Protein AF-A0ABD0PWL0-F1 (afdb_monomer)

Radius of gyration: 17.08 Å; Cα contacts (8 Å, |Δi|>4): 130; chains: 1; bounding box: 31×64×38 Å

Sequence (162 aa):
MDVAIEVTAVLLSSISYDRDIISRTLSCTLCCAKDLSDSIISKIIVRIWFTILKSCDKGTESEVLHQIWDDLLSWHQRDQTESVSARVLLCLTALSDHLYSSETSQTRPDPRRSQRFFKAIQAGLTHKDSVTRKRALYLLTRCVALAEIKKEDVFTSEEPDT

InterPro domains:
  IPR016024 Armadillo-type fold [SSF48371] (20-144)

Solvent-accessible surface area (backbone atoms only — not comparable to full-atom values): 9002 Å² total; per-residue (Å²): 108,69,67,59,48,53,52,50,23,60,51,42,56,76,47,52,82,47,61,69,61,50,52,52,49,51,56,53,52,53,56,45,53,75,76,55,54,70,72,56,42,51,46,45,45,62,41,38,51,45,34,50,48,70,51,28,56,75,68,57,26,26,52,52,50,38,50,56,52,49,55,45,44,53,46,40,72,77,40,81,47,72,68,43,32,42,51,44,40,52,52,53,53,72,42,37,69,74,59,68,44,84,76,77,56,90,69,45,64,58,70,89,78,34,68,61,5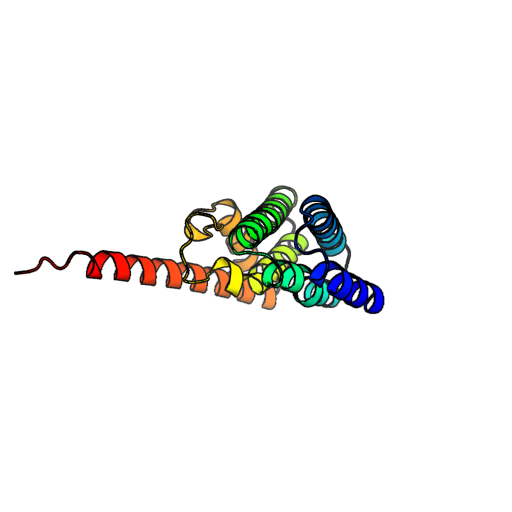2,51,53,46,34,52,54,15,60,72,40,90,53,66,67,39,22,49,39,22,49,51,54,50,54,54,48,50,52,54,53,52,56,56,49,51,56,55,59,70,70,66,70,71,94,124

Structure (mmCIF, N/CA/C/O backbone):
data_AF-A0ABD0PWL0-F1
#
_entry.id   AF-A0ABD0PWL0-F1
#
loop_
_atom_site.group_PDB
_atom_site.id
_atom_site.type_symbol
_atom_site.label_atom_id
_atom_site.label_alt_id
_atom_site.label_comp_id
_atom_site.label_asym_id
_atom_site.label_entity_id
_atom_site.label_seq_id
_atom_site.pdbx_PDB_ins_code
_atom_site.Cartn_x
_atom_site.Cartn_y
_atom_site.Cartn_z
_atom_site.occupancy
_atom_site.B_iso_or_equiv
_atom_site.auth_seq_id
_atom_site.auth_comp_id
_atom_site.auth_asym_id
_atom_site.auth_atom_id
_atom_site.pdbx_PDB_model_num
ATOM 1 N N . MET A 1 1 ? 6.593 -20.458 -5.787 1.00 83.44 1 MET A N 1
ATOM 2 C CA . MET A 1 1 ? 6.118 -19.057 -5.833 1.00 83.44 1 MET A CA 1
ATOM 3 C C . MET A 1 1 ? 7.280 -18.075 -5.759 1.00 83.44 1 MET A C 1
ATOM 5 O O . MET A 1 1 ? 7.361 -17.224 -6.627 1.00 83.44 1 MET A O 1
ATOM 9 N N . ASP A 1 2 ? 8.223 -18.251 -4.828 1.00 85.50 2 ASP A N 1
ATOM 10 C CA . ASP A 1 2 ? 9.410 -17.383 -4.709 1.00 85.50 2 ASP A CA 1
ATOM 11 C C . ASP A 1 2 ? 10.223 -17.244 -6.006 1.00 85.50 2 ASP A C 1
ATOM 13 O O . ASP A 1 2 ? 10.477 -16.130 -6.444 1.00 85.50 2 ASP A O 1
ATOM 17 N N . VAL A 1 3 ? 10.536 -18.354 -6.686 1.00 89.44 3 VAL A N 1
ATOM 18 C CA . VAL A 1 3 ? 11.252 -18.314 -7.978 1.00 89.44 3 VAL A CA 1
ATOM 19 C C . VAL A 1 3 ? 10.490 -17.495 -9.022 1.00 89.44 3 VAL A C 1
ATOM 21 O O . VAL A 1 3 ? 11.091 -16.702 -9.734 1.00 89.44 3 VAL A O 1
ATOM 24 N N . ALA A 1 4 ? 9.163 -17.636 -9.091 1.00 89.31 4 ALA A N 1
ATOM 25 C CA . ALA A 1 4 ? 8.350 -16.877 -10.038 1.00 89.31 4 ALA A CA 1
ATOM 26 C C . ALA A 1 4 ? 8.361 -15.374 -9.720 1.00 89.31 4 ALA A C 1
ATOM 28 O O . ALA A 1 4 ? 8.445 -14.568 -10.641 1.00 89.31 4 ALA A O 1
ATOM 29 N N . ILE A 1 5 ? 8.323 -14.999 -8.436 1.00 90.81 5 ILE A N 1
ATOM 30 C CA . ILE A 1 5 ? 8.414 -13.601 -7.991 1.00 90.81 5 ILE A CA 1
ATOM 31 C C . ILE A 1 5 ? 9.763 -12.998 -8.398 1.00 90.81 5 ILE A C 1
ATOM 33 O O . ILE A 1 5 ? 9.785 -11.924 -8.993 1.00 90.81 5 ILE A O 1
ATOM 37 N N . GLU A 1 6 ? 10.871 -13.695 -8.130 1.00 91.50 6 GLU A N 1
ATOM 38 C CA . GLU A 1 6 ? 12.214 -13.200 -8.462 1.00 91.50 6 GLU A CA 1
ATOM 39 C C . GLU A 1 6 ? 12.442 -13.129 -9.977 1.00 91.50 6 GLU A C 1
ATOM 41 O O . GLU A 1 6 ? 12.912 -12.111 -10.480 1.00 91.50 6 GLU A O 1
ATOM 46 N N . VAL A 1 7 ? 12.051 -14.162 -10.732 1.00 90.56 7 VAL A N 1
ATOM 47 C CA . VAL A 1 7 ? 12.159 -14.153 -12.201 1.00 90.56 7 VAL A CA 1
ATOM 48 C C . VAL A 1 7 ? 11.330 -13.013 -12.793 1.00 90.56 7 VAL A C 1
ATOM 50 O O . VAL A 1 7 ? 11.822 -12.281 -13.646 1.00 90.56 7 VAL A O 1
ATOM 53 N N . THR A 1 8 ? 10.102 -12.810 -12.309 1.00 90.62 8 THR A N 1
ATOM 54 C CA . THR A 1 8 ? 9.245 -11.707 -12.768 1.00 90.62 8 THR A CA 1
ATOM 55 C C . THR A 1 8 ? 9.877 -10.352 -12.456 1.00 90.62 8 THR A C 1
ATOM 57 O O . THR A 1 8 ? 9.902 -9.487 -13.324 1.00 90.62 8 THR A O 1
ATOM 60 N N . ALA A 1 9 ? 10.440 -10.170 -11.259 1.00 89.88 9 ALA A N 1
ATOM 61 C CA . ALA A 1 9 ? 11.128 -8.937 -10.887 1.00 89.88 9 ALA A CA 1
ATOM 62 C C . ALA A 1 9 ? 12.312 -8.623 -11.821 1.00 89.88 9 ALA A C 1
ATOM 64 O O . ALA A 1 9 ? 12.437 -7.495 -12.294 1.00 89.88 9 ALA A O 1
ATOM 65 N N . VAL A 1 10 ? 13.143 -9.623 -12.138 1.00 91.12 10 VAL A N 1
ATOM 66 C CA . VAL A 1 10 ? 14.289 -9.470 -13.056 1.00 91.12 10 VAL A CA 1
ATOM 67 C C . VAL A 1 10 ? 13.840 -9.141 -14.480 1.00 91.12 10 VAL A C 1
ATOM 69 O O . VAL A 1 10 ? 14.453 -8.314 -15.151 1.00 91.12 10 VAL A O 1
ATOM 72 N N . LEU A 1 11 ? 12.764 -9.767 -14.955 1.00 88.69 11 LEU A N 1
ATOM 73 C CA . LEU A 1 11 ? 12.225 -9.467 -16.280 1.00 88.69 11 LEU A CA 1
ATOM 74 C C . LEU A 1 11 ? 11.668 -8.040 -16.338 1.00 88.69 11 LEU A C 1
ATOM 76 O O . LEU A 1 11 ? 11.960 -7.305 -17.276 1.00 88.69 11 LEU A O 1
ATOM 80 N N . LEU A 1 12 ? 10.922 -7.615 -15.316 1.00 87.19 12 LEU A N 1
ATOM 81 C CA . LEU A 1 12 ? 10.313 -6.284 -15.271 1.00 87.19 12 LEU A CA 1
ATOM 82 C C . LEU A 1 12 ? 11.337 -5.153 -15.203 1.00 87.19 12 LEU A C 1
ATOM 84 O O . LEU A 1 12 ? 11.117 -4.117 -15.824 1.00 87.19 12 LEU A O 1
ATOM 88 N N . SER A 1 13 ? 12.467 -5.348 -14.516 1.00 86.44 13 SER A N 1
ATOM 89 C CA . SER A 1 13 ? 13.526 -4.330 -14.486 1.00 86.44 13 SER A CA 1
ATOM 90 C C . SER A 1 13 ? 14.121 -4.053 -15.872 1.00 86.44 13 SER A C 1
ATOM 92 O O . SER A 1 13 ? 14.656 -2.970 -16.102 1.00 86.44 13 SER A O 1
ATOM 94 N N . SER A 1 14 ? 13.985 -5.001 -16.806 1.00 83.69 14 SER A N 1
ATOM 95 C CA . SER A 1 14 ? 14.469 -4.889 -18.187 1.00 83.69 14 SER A CA 1
ATOM 96 C C . SER A 1 14 ? 13.412 -4.359 -19.170 1.00 83.69 14 SER A C 1
ATOM 98 O O . SER A 1 14 ? 13.767 -3.939 -20.267 1.00 83.69 14 SER A O 1
ATOM 100 N N . ILE A 1 15 ? 12.124 -4.368 -18.799 1.00 74.94 15 ILE A N 1
ATOM 101 C CA . ILE A 1 15 ? 10.979 -4.041 -19.680 1.00 74.94 15 ILE A CA 1
ATOM 102 C C . ILE A 1 15 ? 10.211 -2.813 -19.140 1.00 74.94 15 ILE A C 1
ATOM 104 O O . ILE A 1 15 ? 9.023 -2.630 -19.378 1.00 74.94 15 ILE A O 1
ATOM 108 N N . SER 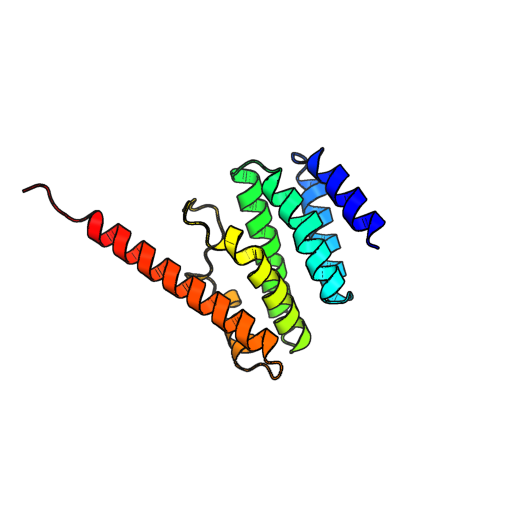A 1 16 ? 10.904 -1.937 -18.409 1.00 69.31 16 SER A N 1
ATOM 109 C CA . SER A 1 16 ? 10.325 -0.807 -17.659 1.00 69.31 16 SER A CA 1
ATOM 110 C C . SER A 1 16 ? 9.470 0.182 -18.478 1.00 69.31 16 SER A C 1
ATOM 112 O O . SER A 1 16 ? 8.701 0.963 -17.925 1.00 69.31 16 SER A O 1
ATOM 114 N N . TYR A 1 17 ? 9.572 0.151 -19.807 1.00 76.81 17 TYR A N 1
ATOM 115 C CA . TYR A 1 17 ? 8.869 1.071 -20.702 1.00 76.81 17 TYR A CA 1
ATOM 116 C C . TYR A 1 17 ? 7.523 0.535 -21.219 1.00 76.81 17 TYR A C 1
ATOM 118 O O . TYR A 1 17 ? 6.728 1.310 -21.749 1.00 76.81 17 TYR A O 1
ATOM 126 N N . ASP A 1 18 ? 7.241 -0.768 -21.084 1.00 87.19 18 ASP A N 1
ATOM 127 C CA . ASP A 1 18 ? 5.990 -1.356 -21.579 1.00 87.19 18 ASP A CA 1
ATOM 128 C C . ASP A 1 18 ? 4.872 -1.232 -20.535 1.00 87.19 18 ASP A C 1
ATOM 130 O O . ASP A 1 18 ? 4.777 -1.985 -19.558 1.00 87.19 18 ASP A O 1
ATOM 134 N N . ARG A 1 19 ? 3.994 -0.255 -20.764 1.00 86.31 19 ARG A N 1
ATOM 135 C CA . ARG A 1 19 ? 2.888 0.070 -19.860 1.00 86.31 19 ARG A CA 1
ATOM 136 C C . ARG A 1 19 ? 1.810 -1.000 -19.802 1.00 86.31 19 ARG A C 1
ATOM 138 O O . ARG A 1 19 ? 1.225 -1.185 -18.733 1.00 86.31 19 ARG A O 1
ATOM 145 N N . ASP A 1 20 ? 1.579 -1.728 -20.887 1.00 90.12 20 ASP A N 1
ATOM 146 C CA . ASP A 1 20 ? 0.575 -2.789 -20.914 1.00 90.12 20 ASP A CA 1
ATOM 147 C C . ASP A 1 20 ? 1.043 -3.982 -20.079 1.00 90.12 20 ASP A C 1
ATOM 149 O O . ASP A 1 20 ? 0.267 -4.546 -19.299 1.00 90.12 20 ASP A O 1
ATOM 153 N N . ILE A 1 21 ? 2.329 -4.334 -20.174 1.00 91.00 21 ILE A N 1
ATOM 154 C CA . ILE A 1 21 ? 2.934 -5.381 -19.342 1.00 91.00 21 ILE A CA 1
ATOM 155 C C . ILE A 1 21 ? 2.910 -4.979 -17.867 1.00 91.00 21 ILE A C 1
ATOM 157 O O . ILE A 1 21 ? 2.510 -5.791 -17.024 1.00 91.00 21 ILE A O 1
ATOM 161 N N . ILE A 1 22 ? 3.294 -3.740 -17.543 1.00 92.00 22 ILE A N 1
ATOM 162 C CA . ILE A 1 22 ? 3.268 -3.235 -16.165 1.00 92.00 22 ILE A CA 1
ATOM 163 C C . ILE A 1 22 ? 1.848 -3.297 -15.600 1.00 92.00 22 ILE A C 1
ATOM 165 O O . ILE A 1 22 ? 1.632 -3.928 -14.564 1.00 92.00 22 ILE A O 1
ATOM 169 N N . SER A 1 23 ? 0.873 -2.720 -16.304 1.00 92.12 23 SER A N 1
ATOM 170 C CA . SER A 1 23 ? -0.526 -2.675 -15.870 1.00 92.12 23 SER A CA 1
ATOM 171 C C . SER A 1 23 ? -1.089 -4.078 -15.622 1.00 92.12 23 SER A C 1
ATOM 173 O O . SER A 1 23 ? -1.606 -4.367 -14.540 1.00 92.12 23 SER A O 1
ATOM 175 N N . ARG A 1 24 ? -0.893 -5.009 -16.567 1.00 93.25 24 ARG A N 1
ATOM 176 C CA . ARG A 1 24 ? -1.332 -6.406 -16.416 1.00 93.25 24 ARG A CA 1
ATOM 177 C C . ARG A 1 24 ? -0.646 -7.097 -15.245 1.00 93.25 24 ARG A C 1
ATOM 179 O O . ARG A 1 24 ? -1.290 -7.853 -14.520 1.00 93.25 24 ARG A O 1
ATOM 186 N N . THR A 1 25 ? 0.641 -6.833 -15.032 1.00 93.38 25 THR A N 1
ATOM 187 C CA . THR A 1 25 ? 1.386 -7.416 -13.913 1.00 93.38 25 THR A CA 1
ATOM 188 C C . THR A 1 25 ? 0.869 -6.906 -12.569 1.00 93.38 25 THR A C 1
ATOM 190 O O . THR A 1 25 ? 0.695 -7.697 -11.639 1.00 93.38 25 THR A O 1
ATOM 193 N N . LEU A 1 26 ? 0.550 -5.615 -12.461 1.00 93.00 26 LEU A N 1
ATOM 194 C CA . LEU A 1 26 ? -0.053 -5.028 -11.262 1.00 93.00 26 LEU A CA 1
ATOM 195 C C . LEU A 1 26 ? -1.438 -5.616 -10.987 1.00 93.00 26 LEU A C 1
ATOM 197 O O . LEU A 1 26 ? -1.684 -6.087 -9.878 1.00 93.00 26 LEU A O 1
ATOM 201 N N . SER A 1 27 ? -2.304 -5.706 -11.999 1.00 92.50 27 SER A N 1
ATOM 202 C CA . SER A 1 27 ? -3.620 -6.336 -11.842 1.00 92.50 27 SER A CA 1
ATOM 203 C C . SER A 1 27 ? -3.508 -7.800 -11.404 1.00 92.50 27 SER A C 1
ATOM 205 O O . SER A 1 27 ? -4.199 -8.222 -10.477 1.00 92.50 27 SER A O 1
ATOM 207 N N . CYS A 1 28 ? -2.602 -8.573 -12.010 1.00 92.88 28 CYS A N 1
ATOM 208 C CA . CYS A 1 28 ? -2.362 -9.966 -11.630 1.00 92.88 28 CYS A CA 1
ATOM 209 C C . CYS A 1 28 ? -1.847 -10.088 -10.191 1.00 92.88 28 CYS A C 1
ATOM 211 O O . CYS A 1 28 ? -2.358 -10.891 -9.413 1.00 92.88 28 CYS A O 1
ATOM 213 N N . THR A 1 29 ? -0.853 -9.284 -9.813 1.00 93.25 29 THR A N 1
ATOM 214 C CA . THR A 1 29 ? -0.273 -9.326 -8.463 1.00 93.25 29 THR A CA 1
ATOM 215 C C . THR A 1 29 ? -1.242 -8.843 -7.388 1.00 93.25 29 THR A C 1
ATOM 217 O O . THR A 1 29 ? -1.245 -9.394 -6.287 1.00 93.25 29 THR A O 1
ATOM 220 N N . LEU A 1 30 ? -2.122 -7.893 -7.702 1.00 90.38 30 LEU A N 1
ATOM 221 C CA . LEU A 1 30 ? -3.194 -7.485 -6.803 1.00 90.38 30 LEU A CA 1
ATOM 222 C C . LEU A 1 30 ? -4.276 -8.562 -6.664 1.00 90.38 30 LEU A C 1
ATOM 224 O O . LEU A 1 30 ? -4.759 -8.792 -5.559 1.00 90.38 30 LEU A O 1
ATOM 228 N N . CYS A 1 31 ? -4.641 -9.254 -7.747 1.00 89.75 31 CYS A N 1
ATOM 229 C CA . CYS A 1 31 ? -5.514 -10.425 -7.658 1.00 89.75 31 CYS A CA 1
ATOM 230 C C . CYS A 1 31 ? -4.900 -11.493 -6.745 1.00 89.75 31 CYS A C 1
ATOM 232 O O . CYS A 1 31 ? -5.568 -11.959 -5.829 1.00 89.75 31 CYS A O 1
ATOM 234 N N . CYS A 1 32 ? -3.608 -11.787 -6.900 1.00 88.56 32 CYS A N 1
ATOM 235 C CA . CYS A 1 32 ? -2.878 -12.675 -5.996 1.00 88.56 32 CYS A CA 1
ATOM 236 C C . CYS A 1 32 ? -2.927 -12.202 -4.531 1.00 88.56 32 CYS A C 1
ATOM 238 O O . CYS A 1 32 ? -3.043 -13.021 -3.619 1.00 88.56 32 CYS A O 1
ATOM 240 N N . ALA A 1 33 ? -2.898 -10.890 -4.274 1.00 83.62 33 ALA A N 1
ATOM 241 C CA . ALA A 1 33 ? -2.996 -10.353 -2.917 1.00 83.62 33 ALA A CA 1
ATOM 242 C C . ALA A 1 33 ? -4.340 -10.647 -2.221 1.00 83.62 33 ALA A C 1
ATOM 244 O O . ALA A 1 33 ? -4.436 -10.523 -0.999 1.00 83.62 33 ALA A O 1
ATOM 245 N N . LYS A 1 34 ? -5.369 -11.082 -2.958 1.00 86.81 34 LYS A N 1
ATOM 246 C CA . LYS A 1 34 ? -6.673 -11.483 -2.404 1.00 86.81 34 LYS A CA 1
ATOM 247 C C . LYS A 1 34 ? -6.695 -12.901 -1.848 1.00 86.81 34 LYS A C 1
ATOM 249 O O . LYS A 1 34 ? -7.459 -13.159 -0.922 1.00 86.81 34 LYS A O 1
ATOM 254 N N . ASP A 1 35 ? -5.782 -13.765 -2.279 1.00 88.62 35 ASP A N 1
ATOM 255 C CA . ASP A 1 35 ? -5.827 -15.191 -1.925 1.00 88.62 35 ASP A CA 1
ATOM 256 C C . ASP A 1 35 ? -4.570 -15.679 -1.190 1.00 88.62 35 ASP A C 1
ATOM 258 O O . ASP A 1 35 ? -4.612 -16.671 -0.464 1.00 88.62 35 ASP A O 1
ATOM 262 N N . LEU A 1 36 ? -3.445 -14.976 -1.335 1.00 91.44 36 LEU A N 1
ATOM 263 C CA . LEU A 1 36 ? -2.161 -15.395 -0.770 1.00 91.44 36 LEU A CA 1
ATOM 264 C C . LEU A 1 36 ? -1.947 -14.917 0.673 1.00 91.44 36 LEU A C 1
ATOM 266 O O . LEU A 1 36 ? -2.632 -14.029 1.179 1.00 91.44 36 LEU A O 1
ATOM 270 N N . SER A 1 37 ? -0.958 -15.513 1.345 1.00 92.69 37 SER A N 1
ATOM 271 C CA . SER A 1 37 ? -0.553 -15.117 2.695 1.00 92.69 37 SER A CA 1
ATOM 272 C C . SER A 1 37 ? 0.167 -13.767 2.711 1.00 92.69 37 SER A C 1
ATOM 274 O O . SER A 1 37 ? 0.899 -13.424 1.781 1.00 92.69 37 SER A O 1
ATOM 276 N N . ASP A 1 38 ? 0.068 -13.049 3.830 1.00 92.69 38 ASP A N 1
ATOM 277 C CA . ASP A 1 38 ? 0.719 -11.747 4.039 1.00 92.69 38 ASP A CA 1
ATOM 278 C C . ASP A 1 38 ? 2.235 -11.771 3.772 1.00 92.69 38 ASP A C 1
ATOM 280 O O . ASP A 1 38 ? 2.801 -10.797 3.270 1.00 92.69 38 ASP A O 1
ATOM 284 N N . SER A 1 39 ? 2.904 -12.893 4.059 1.00 92.38 39 SER A N 1
ATOM 285 C CA . SER A 1 39 ? 4.334 -13.086 3.780 1.00 92.38 39 SER A CA 1
ATOM 286 C C . SER A 1 39 ? 4.651 -13.048 2.284 1.00 92.38 39 SER A C 1
ATOM 288 O O . SER A 1 39 ? 5.653 -12.462 1.873 1.00 92.38 39 SER A O 1
ATOM 290 N N . ILE A 1 40 ? 3.787 -13.642 1.462 1.00 93.38 40 ILE A N 1
ATOM 291 C CA . ILE A 1 40 ? 3.938 -13.664 0.011 1.00 93.38 40 ILE A CA 1
ATOM 292 C C . ILE A 1 40 ? 3.544 -12.309 -0.573 1.00 93.38 40 ILE A C 1
ATOM 294 O O . ILE A 1 40 ? 4.258 -11.793 -1.427 1.00 93.38 40 ILE A O 1
ATOM 298 N N . ILE A 1 41 ? 2.473 -11.691 -0.068 1.00 93.31 41 ILE A N 1
ATOM 299 C CA . ILE A 1 41 ? 2.064 -10.335 -0.462 1.00 93.31 41 ILE A CA 1
ATOM 300 C C . ILE A 1 41 ? 3.202 -9.341 -0.214 1.00 93.31 41 ILE A C 1
ATOM 302 O O . ILE A 1 41 ? 3.565 -8.580 -1.105 1.00 93.31 41 ILE A O 1
ATOM 306 N N . SER A 1 42 ? 3.836 -9.401 0.958 1.00 93.50 42 SER A N 1
ATOM 307 C CA . SER A 1 42 ? 4.981 -8.544 1.288 1.00 93.50 42 SER A CA 1
ATOM 308 C C . SER A 1 42 ? 6.141 -8.742 0.306 1.00 93.50 42 SER A C 1
ATOM 310 O O . SER A 1 42 ? 6.738 -7.766 -0.145 1.00 93.50 42 SER A O 1
ATOM 312 N N . LYS A 1 43 ? 6.431 -9.991 -0.090 1.00 94.00 43 LYS A N 1
ATOM 313 C CA . LYS A 1 43 ? 7.436 -10.279 -1.126 1.00 94.00 43 LYS A CA 1
ATOM 314 C C . LYS A 1 43 ? 7.036 -9.711 -2.486 1.00 94.00 43 LYS A C 1
ATOM 316 O O . LYS A 1 43 ? 7.884 -9.122 -3.14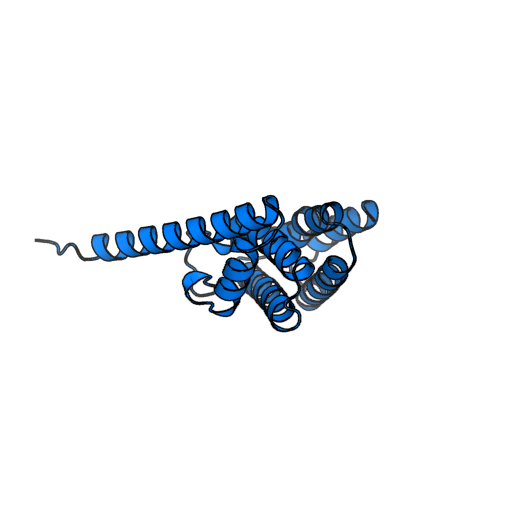4 1.00 94.00 43 LYS A O 1
ATOM 321 N N . ILE A 1 44 ? 5.775 -9.850 -2.896 1.00 94.81 44 ILE A N 1
ATOM 322 C CA . ILE A 1 44 ? 5.255 -9.277 -4.147 1.00 94.81 44 ILE A CA 1
ATOM 323 C C . ILE A 1 44 ? 5.442 -7.756 -4.156 1.00 94.81 44 ILE A C 1
ATOM 325 O O . ILE A 1 44 ? 5.978 -7.223 -5.124 1.00 94.81 44 ILE A O 1
ATOM 329 N N . ILE A 1 45 ? 5.076 -7.062 -3.076 1.00 94.38 45 ILE A N 1
ATOM 330 C CA . ILE A 1 45 ? 5.237 -5.606 -2.984 1.00 94.38 45 ILE A CA 1
ATOM 331 C C . ILE A 1 45 ? 6.717 -5.222 -3.123 1.00 94.38 45 ILE A C 1
ATOM 333 O O . ILE A 1 45 ? 7.079 -4.407 -3.968 1.00 94.38 45 ILE A O 1
ATOM 337 N N . VAL A 1 46 ? 7.592 -5.852 -2.335 1.00 92.69 46 VAL A N 1
ATOM 338 C CA . VAL A 1 46 ? 9.019 -5.498 -2.293 1.00 92.69 46 VAL A CA 1
ATOM 339 C C . VAL A 1 46 ? 9.755 -5.874 -3.577 1.00 92.69 46 VAL A C 1
ATOM 341 O O . VAL A 1 46 ? 10.637 -5.143 -4.014 1.00 92.69 46 VAL A O 1
ATOM 344 N N . ARG A 1 47 ? 9.447 -7.028 -4.171 1.00 94.38 47 ARG A N 1
ATOM 345 C CA . ARG A 1 47 ? 10.193 -7.548 -5.324 1.00 94.38 47 ARG A CA 1
ATOM 346 C C . ARG A 1 47 ? 9.604 -7.115 -6.647 1.00 94.38 47 ARG A C 1
ATOM 348 O O . ARG A 1 47 ? 10.363 -6.861 -7.569 1.00 94.38 47 ARG A O 1
ATOM 355 N N . ILE A 1 48 ? 8.286 -7.027 -6.759 1.00 94.00 48 ILE A N 1
ATOM 356 C CA . ILE A 1 48 ? 7.629 -6.704 -8.024 1.00 94.00 48 ILE A CA 1
ATOM 357 C C . ILE A 1 48 ? 7.270 -5.226 -8.047 1.00 94.00 48 ILE A C 1
ATOM 359 O O . ILE A 1 48 ? 7.789 -4.497 -8.887 1.00 94.00 48 ILE A O 1
ATOM 363 N N . TRP A 1 49 ? 6.438 -4.759 -7.112 1.00 94.69 49 TRP A N 1
ATOM 364 C CA . TRP A 1 49 ? 5.930 -3.384 -7.174 1.00 94.69 49 TRP A CA 1
ATOM 365 C C . TRP A 1 49 ? 7.052 -2.361 -7.024 1.00 94.69 49 TRP A C 1
ATOM 367 O O . TRP A 1 49 ? 7.144 -1.444 -7.833 1.00 94.69 49 TRP A O 1
ATOM 377 N N . PHE A 1 50 ? 7.957 -2.538 -6.059 1.00 93.81 50 PHE A N 1
ATOM 378 C CA . PHE A 1 50 ? 9.083 -1.612 -5.906 1.00 93.81 50 PHE A CA 1
ATOM 379 C C . PHE A 1 50 ? 10.070 -1.686 -7.067 1.00 93.81 50 PHE A C 1
ATOM 381 O O . PHE A 1 50 ? 10.670 -0.668 -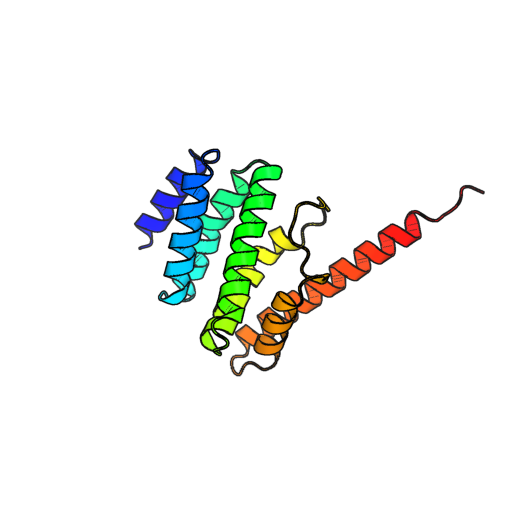7.392 1.00 93.81 50 PHE A O 1
ATOM 388 N N . THR A 1 51 ? 10.252 -2.850 -7.696 1.00 93.44 51 THR A N 1
ATOM 389 C CA . THR A 1 51 ? 11.114 -2.949 -8.882 1.00 93.44 51 THR A CA 1
ATOM 390 C C . THR A 1 51 ? 10.513 -2.167 -10.039 1.00 93.44 51 THR A C 1
ATOM 392 O O . THR A 1 51 ? 11.214 -1.349 -10.619 1.00 93.44 51 THR A O 1
ATOM 395 N N . ILE A 1 52 ? 9.209 -2.319 -10.302 1.00 92.19 52 ILE A N 1
ATOM 396 C CA . ILE A 1 52 ? 8.503 -1.504 -11.300 1.00 92.19 52 ILE A CA 1
ATOM 397 C C . ILE A 1 52 ? 8.685 -0.017 -10.972 1.00 92.19 52 ILE A C 1
ATOM 399 O O . ILE A 1 52 ? 9.206 0.726 -11.795 1.00 92.19 52 ILE A O 1
ATOM 403 N N . LEU A 1 53 ? 8.336 0.406 -9.753 1.00 90.94 53 LEU A N 1
ATOM 404 C CA . LEU A 1 53 ? 8.406 1.813 -9.342 1.00 90.94 53 LEU A CA 1
ATOM 405 C C . LEU A 1 53 ? 9.813 2.411 -9.475 1.00 90.94 53 LEU A C 1
ATOM 407 O O . LEU A 1 53 ? 9.947 3.556 -9.889 1.00 90.94 53 LEU A O 1
ATOM 411 N N . LYS A 1 54 ? 10.860 1.648 -9.143 1.00 90.25 54 LYS A N 1
ATOM 412 C CA . LYS A 1 54 ? 12.256 2.112 -9.204 1.00 90.25 54 LYS A CA 1
ATOM 413 C C . LYS A 1 54 ? 12.845 2.099 -10.609 1.00 90.25 54 LYS A C 1
ATOM 415 O O . LYS A 1 54 ? 13.792 2.835 -10.862 1.00 90.25 54 LYS A O 1
ATOM 420 N N . SER A 1 55 ? 12.345 1.237 -11.488 1.00 89.12 55 SER A N 1
ATOM 421 C CA . SER A 1 55 ? 12.828 1.139 -12.864 1.00 89.12 55 SER A CA 1
ATOM 422 C C . SER A 1 55 ? 12.168 2.164 -13.790 1.00 89.12 55 SER A C 1
ATOM 424 O O . SER A 1 55 ? 12.698 2.418 -14.872 1.00 89.12 55 SER A O 1
ATOM 426 N N . CYS A 1 56 ? 11.014 2.720 -13.413 1.00 87.00 56 CYS A N 1
ATOM 427 C CA . CYS A 1 56 ? 10.262 3.681 -14.219 1.00 87.00 56 CYS A CA 1
ATOM 428 C C . CYS A 1 56 ? 10.878 5.088 -14.178 1.00 87.00 56 CYS A C 1
ATOM 430 O O . CYS A 1 56 ? 11.496 5.487 -13.190 1.00 87.00 56 CYS A O 1
ATOM 432 N N . ASP A 1 57 ? 10.649 5.880 -15.229 1.00 87.44 57 ASP A N 1
ATOM 433 C CA . ASP A 1 57 ? 10.825 7.330 -15.145 1.00 87.44 57 ASP A CA 1
ATOM 434 C C . ASP A 1 57 ? 9.781 7.948 -14.192 1.00 87.44 57 ASP A C 1
ATOM 436 O O . ASP A 1 57 ? 8.771 7.323 -13.863 1.00 87.44 57 ASP A O 1
ATOM 440 N N . LYS A 1 58 ? 9.992 9.196 -13.758 1.00 85.19 58 LYS A N 1
ATOM 441 C CA . LYS A 1 58 ? 9.126 9.859 -12.764 1.00 85.19 58 LYS A CA 1
ATOM 442 C C . LYS A 1 58 ? 7.660 9.982 -13.202 1.00 85.19 58 LYS A C 1
ATOM 444 O O . LYS A 1 58 ? 6.780 9.926 -12.344 1.00 85.19 58 LYS A O 1
ATOM 449 N N . GLY A 1 59 ? 7.384 10.154 -14.498 1.00 85.06 59 GLY A N 1
ATOM 450 C CA . GLY A 1 59 ? 6.019 10.224 -15.023 1.00 85.06 59 GLY A CA 1
ATOM 451 C C . GLY A 1 59 ? 5.333 8.866 -14.931 1.00 85.06 59 GLY A C 1
ATOM 452 O O . GLY A 1 59 ? 4.277 8.739 -14.309 1.00 85.06 59 GLY A O 1
ATOM 453 N N . THR A 1 60 ? 5.994 7.830 -15.449 1.00 87.81 60 THR A N 1
ATOM 454 C CA . THR A 1 60 ? 5.501 6.450 -15.379 1.00 87.81 60 THR A CA 1
ATOM 455 C C . THR A 1 60 ? 5.358 5.955 -13.938 1.00 87.81 60 THR A C 1
ATOM 457 O O . THR A 1 60 ? 4.338 5.355 -13.605 1.00 87.81 60 THR A O 1
ATOM 460 N N . GLU A 1 61 ? 6.317 6.248 -13.054 1.00 89.12 61 GLU A N 1
ATOM 461 C CA . GLU A 1 61 ? 6.239 5.925 -11.622 1.00 89.12 61 GLU A CA 1
ATOM 462 C C . GLU A 1 61 ? 4.959 6.509 -11.004 1.00 89.12 61 GLU A C 1
ATOM 464 O O . GLU A 1 61 ? 4.231 5.822 -10.287 1.00 89.12 61 GLU A O 1
ATOM 469 N N . SER A 1 62 ? 4.659 7.771 -11.316 1.00 89.38 62 SER A N 1
ATOM 470 C CA . SER A 1 62 ? 3.481 8.480 -10.818 1.00 89.38 62 SER A CA 1
ATOM 471 C C . SER A 1 62 ? 2.171 7.822 -11.251 1.00 89.38 62 SER A C 1
ATOM 473 O O . SER A 1 62 ? 1.238 7.686 -10.457 1.00 89.38 62 SER A O 1
ATOM 475 N N . GLU A 1 63 ? 2.094 7.395 -12.509 1.00 90.00 63 GLU A N 1
ATOM 476 C CA . GLU A 1 63 ? 0.922 6.713 -13.056 1.00 90.00 63 GLU A CA 1
ATOM 477 C C . GLU A 1 63 ? 0.765 5.296 -12.493 1.00 90.00 63 GLU A C 1
ATOM 479 O O . GLU A 1 63 ? -0.344 4.888 -12.148 1.00 90.00 63 GLU A O 1
ATOM 484 N N . VAL A 1 64 ? 1.872 4.568 -12.321 1.00 91.81 64 VAL A N 1
ATOM 485 C CA . VAL A 1 64 ? 1.888 3.255 -11.661 1.00 91.81 64 VAL A CA 1
ATOM 486 C C . VAL A 1 64 ? 1.401 3.367 -10.217 1.00 91.81 64 VAL A C 1
ATOM 488 O O . VAL A 1 64 ? 0.564 2.571 -9.786 1.00 91.81 64 VAL A O 1
ATOM 491 N N . LEU A 1 65 ? 1.863 4.374 -9.468 1.00 92.81 65 LEU A N 1
ATOM 492 C CA . LEU A 1 65 ? 1.376 4.631 -8.110 1.00 92.81 65 LEU A CA 1
ATOM 493 C C . LEU A 1 65 ? -0.121 4.927 -8.092 1.00 92.81 65 LEU A C 1
ATOM 495 O O . LEU A 1 65 ? -0.822 4.411 -7.223 1.00 92.81 65 LEU A O 1
ATOM 499 N N . HIS A 1 66 ? -0.619 5.715 -9.047 1.00 92.69 66 HIS A N 1
ATOM 500 C CA . HIS A 1 66 ? -2.050 5.976 -9.186 1.00 92.69 66 HIS A CA 1
ATOM 501 C C . HIS A 1 66 ? -2.861 4.713 -9.448 1.00 92.69 66 HIS A C 1
ATOM 503 O O . HIS A 1 66 ? -3.895 4.532 -8.807 1.00 92.69 66 HIS A O 1
ATOM 509 N N . GLN A 1 67 ? -2.384 3.833 -10.326 1.00 94.25 67 GLN A N 1
ATOM 510 C CA . GLN A 1 67 ? -3.052 2.568 -10.602 1.00 94.25 67 GLN A CA 1
ATOM 511 C C . GLN A 1 67 ? -3.125 1.690 -9.346 1.00 94.25 67 GLN A C 1
ATOM 513 O O . GLN A 1 67 ? -4.211 1.271 -8.952 1.00 94.25 67 GLN A O 1
ATOM 518 N N . ILE A 1 68 ? -1.993 1.471 -8.666 1.00 94.69 68 ILE A N 1
ATOM 519 C CA . ILE A 1 68 ? -1.949 0.650 -7.443 1.00 94.69 68 ILE A CA 1
ATOM 520 C C . ILE A 1 68 ? -2.858 1.245 -6.361 1.00 94.69 68 ILE A C 1
ATOM 522 O O . ILE A 1 68 ? -3.622 0.528 -5.711 1.00 94.69 68 ILE A O 1
ATOM 526 N N . TRP A 1 69 ? -2.782 2.561 -6.167 1.00 95.38 69 TRP A N 1
ATOM 527 C CA . TRP A 1 69 ? -3.603 3.289 -5.208 1.00 95.38 69 TRP A CA 1
ATOM 528 C C . TRP A 1 69 ? -5.097 3.139 -5.496 1.00 95.38 69 TRP A C 1
ATOM 530 O O . TRP A 1 69 ? -5.869 2.812 -4.589 1.00 95.38 69 TRP A O 1
ATOM 540 N N . ASP A 1 70 ? -5.512 3.369 -6.743 1.00 95.38 70 ASP A N 1
ATOM 541 C CA . ASP A 1 70 ? -6.918 3.288 -7.118 1.00 95.38 70 ASP A CA 1
ATOM 542 C C . ASP A 1 70 ? -7.448 1.864 -6.986 1.00 95.38 70 ASP A C 1
ATOM 544 O O . ASP A 1 70 ? -8.496 1.662 -6.371 1.00 95.38 70 ASP A O 1
ATOM 548 N N . ASP A 1 71 ? -6.693 0.873 -7.458 1.00 95.31 71 ASP A N 1
ATOM 549 C CA . ASP A 1 71 ? -7.109 -0.521 -7.400 1.00 95.31 71 ASP A CA 1
ATOM 550 C C . ASP A 1 71 ? -7.259 -1.020 -5.948 1.00 95.31 71 ASP A C 1
ATOM 552 O O . ASP A 1 71 ? -8.239 -1.704 -5.623 1.00 95.31 71 ASP A O 1
ATOM 556 N N . LEU A 1 72 ? -6.340 -0.644 -5.046 1.00 96.19 72 LEU A N 1
ATOM 557 C CA . LEU A 1 72 ? -6.405 -0.983 -3.617 1.00 96.19 72 LEU A CA 1
ATOM 558 C C . LEU A 1 72 ? -7.628 -0.363 -2.934 1.00 96.19 72 LEU A C 1
ATOM 560 O O . LEU A 1 72 ? -8.363 -1.044 -2.213 1.00 96.19 72 LEU A O 1
ATOM 564 N N . LEU A 1 73 ? -7.867 0.930 -3.156 1.00 96.69 73 LEU A N 1
ATOM 565 C CA . LEU A 1 73 ? -8.986 1.630 -2.528 1.00 96.69 73 LEU A CA 1
ATOM 566 C C . LEU A 1 73 ? -10.334 1.214 -3.123 1.00 96.69 73 LEU A C 1
ATOM 568 O O . LEU A 1 73 ? -11.322 1.121 -2.393 1.00 96.69 73 LEU A O 1
ATOM 572 N N . SER A 1 74 ? -10.378 0.912 -4.419 1.00 96.19 74 SER A N 1
ATOM 573 C CA . SER A 1 74 ? -11.543 0.335 -5.092 1.00 96.19 74 SER A CA 1
ATOM 574 C C . SER A 1 74 ? -11.819 -1.097 -4.626 1.00 96.19 74 SER A C 1
ATOM 576 O O . SER A 1 74 ? -12.977 -1.503 -4.527 1.00 96.19 74 SER A O 1
ATOM 578 N N . TRP A 1 75 ? -10.789 -1.882 -4.295 1.00 96.00 75 TRP A N 1
ATOM 579 C CA . TRP A 1 75 ? -10.973 -3.179 -3.642 1.00 96.00 75 TRP A CA 1
ATOM 580 C C . TRP A 1 75 ? -11.595 -3.023 -2.250 1.00 96.00 75 TRP A C 1
ATOM 582 O O . TRP A 1 75 ? -12.660 -3.592 -2.024 1.00 96.00 75 TRP A O 1
ATOM 592 N N . HIS A 1 76 ? -11.021 -2.189 -1.378 1.00 96.69 76 HIS A N 1
ATOM 593 C CA . HIS A 1 76 ? -11.581 -1.924 -0.046 1.00 96.69 76 HIS A CA 1
ATOM 594 C C . HIS A 1 76 ? -13.014 -1.371 -0.093 1.00 96.69 76 HIS A C 1
ATOM 596 O O . HIS A 1 76 ? -13.845 -1.684 0.751 1.00 96.69 76 HIS A O 1
ATOM 602 N N . GLN A 1 77 ? -13.335 -0.530 -1.079 1.00 96.50 77 GLN A N 1
ATOM 603 C CA . GLN A 1 77 ? -14.686 0.012 -1.218 1.00 96.50 77 GLN A CA 1
ATOM 604 C C . GLN A 1 77 ? -15.711 -1.051 -1.633 1.00 96.50 77 GLN A C 1
ATOM 606 O O . GLN A 1 77 ? -16.857 -0.979 -1.193 1.00 96.50 77 GLN A O 1
ATOM 611 N N . ARG A 1 78 ? -15.320 -2.008 -2.484 1.00 96.12 78 ARG A N 1
ATOM 612 C CA . ARG A 1 78 ? -16.195 -3.109 -2.919 1.00 96.12 78 ARG A CA 1
ATOM 613 C C . ARG A 1 78 ? -16.373 -4.178 -1.843 1.00 96.12 78 ARG A C 1
ATOM 615 O O . ARG A 1 78 ? -17.436 -4.783 -1.784 1.00 96.12 78 ARG A O 1
ATOM 622 N N . ASP A 1 79 ? -15.352 -4.404 -1.022 1.00 95.31 79 ASP A N 1
ATOM 623 C CA . ASP A 1 79 ? -15.338 -5.430 0.020 1.00 95.31 79 ASP A CA 1
ATOM 624 C C . ASP A 1 79 ? -14.799 -4.842 1.331 1.00 95.31 79 ASP A C 1
ATOM 626 O O . ASP A 1 79 ? -13.599 -4.632 1.499 1.00 95.31 79 ASP A O 1
ATOM 630 N N . GLN A 1 80 ? -15.714 -4.570 2.261 1.00 92.19 80 GLN A N 1
ATOM 631 C CA . GLN A 1 80 ? -15.421 -3.933 3.547 1.00 92.19 80 GLN A CA 1
ATOM 632 C C . GLN A 1 80 ? -15.202 -4.947 4.680 1.00 92.19 80 GLN A C 1
ATOM 634 O O . GLN A 1 80 ? -15.486 -4.660 5.844 1.00 92.19 80 GLN A O 1
ATOM 639 N N . THR A 1 81 ? -14.728 -6.154 4.366 1.00 95.12 81 THR A N 1
ATOM 640 C CA . THR A 1 81 ? -14.398 -7.141 5.401 1.00 95.12 81 THR A CA 1
ATOM 641 C C . THR A 1 81 ? -13.135 -6.760 6.186 1.00 95.12 81 THR A C 1
ATOM 643 O O . THR A 1 81 ? -12.251 -6.037 5.712 1.00 95.12 81 THR A O 1
ATOM 646 N N . GLU A 1 82 ? -13.021 -7.292 7.410 1.00 94.56 82 GLU A N 1
ATOM 647 C CA . GLU A 1 82 ? -11.837 -7.128 8.272 1.00 94.56 82 GLU A CA 1
ATOM 648 C C . GLU A 1 82 ? -10.553 -7.581 7.548 1.00 94.56 82 GLU A C 1
ATOM 650 O O . GLU A 1 82 ? -9.542 -6.877 7.548 1.00 94.56 82 GLU A O 1
ATOM 655 N N . SER A 1 83 ? -10.620 -8.713 6.836 1.00 93.75 83 SER A N 1
ATOM 656 C CA . SER A 1 83 ? -9.479 -9.269 6.097 1.00 93.75 83 SER A CA 1
ATOM 657 C C . SER A 1 83 ? -8.987 -8.355 4.967 1.00 93.75 83 SER A C 1
ATOM 659 O O . SER A 1 83 ? -7.781 -8.136 4.830 1.00 93.75 83 SER A O 1
ATOM 661 N N . VAL A 1 84 ? -9.908 -7.764 4.197 1.00 95.38 84 VAL A N 1
ATOM 662 C CA . VAL A 1 84 ? -9.565 -6.836 3.114 1.00 95.38 84 VAL A CA 1
ATOM 663 C C . VAL A 1 84 ? -8.980 -5.551 3.679 1.00 95.38 84 VAL A C 1
ATOM 665 O O . VAL A 1 84 ? -7.954 -5.083 3.187 1.00 95.38 84 VAL A O 1
ATOM 668 N N . SER A 1 85 ? -9.558 -5.028 4.762 1.00 96.25 85 SER A N 1
ATOM 669 C CA . SER A 1 85 ? -9.028 -3.852 5.461 1.00 96.25 85 SER A CA 1
ATOM 670 C C . SER A 1 85 ? -7.574 -4.069 5.888 1.00 96.25 85 SER A C 1
ATOM 672 O O . SER A 1 85 ? -6.705 -3.251 5.579 1.00 96.25 85 SER A O 1
ATOM 67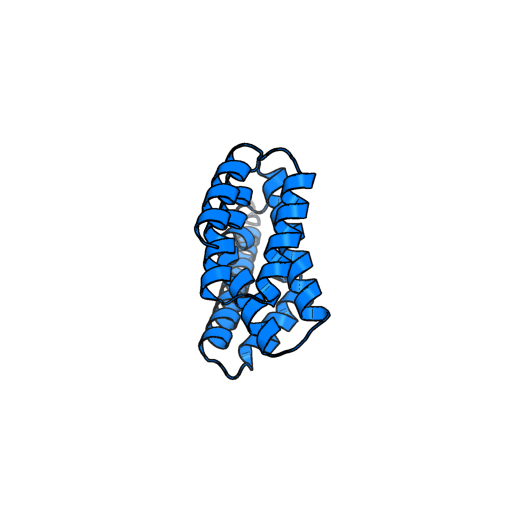4 N N . ALA A 1 86 ? -7.274 -5.206 6.523 1.00 96.38 86 ALA A N 1
ATOM 675 C CA . ALA A 1 86 ? -5.922 -5.544 6.961 1.00 96.38 86 ALA A CA 1
ATOM 676 C C . ALA A 1 86 ? -4.918 -5.625 5.797 1.00 96.38 86 ALA A C 1
ATOM 678 O O . ALA A 1 86 ? -3.807 -5.093 5.899 1.00 96.38 86 ALA A O 1
ATOM 679 N N . ARG A 1 87 ? -5.307 -6.242 4.674 1.00 95.81 87 ARG A N 1
ATOM 680 C CA . ARG A 1 87 ? -4.432 -6.407 3.501 1.00 95.81 87 ARG A CA 1
ATOM 681 C C . ARG A 1 87 ? -4.221 -5.122 2.717 1.00 95.81 87 ARG A C 1
ATOM 683 O O . ARG A 1 87 ? -3.098 -4.841 2.300 1.00 95.81 87 ARG A O 1
ATOM 690 N N . VAL A 1 88 ? -5.261 -4.312 2.554 1.00 96.81 88 VAL A N 1
ATOM 691 C CA . VAL A 1 88 ? -5.134 -2.996 1.919 1.00 96.81 88 VAL A CA 1
ATOM 692 C C . VAL A 1 88 ? -4.216 -2.105 2.752 1.00 96.81 88 VAL A C 1
ATOM 694 O O . VAL A 1 88 ? -3.310 -1.484 2.202 1.00 96.81 88 VAL A O 1
ATOM 697 N N . LEU A 1 89 ? -4.349 -2.118 4.081 1.00 97.56 89 LEU A N 1
ATOM 698 C CA . LEU A 1 89 ? -3.458 -1.367 4.969 1.00 97.56 89 LEU A CA 1
ATOM 699 C C . LEU A 1 89 ? -2.021 -1.891 4.957 1.00 97.56 89 LEU A C 1
ATOM 701 O O . LEU A 1 89 ? -1.098 -1.084 5.036 1.00 97.56 89 LEU A O 1
ATOM 705 N N . LEU A 1 90 ? -1.802 -3.203 4.825 1.00 97.00 90 LEU A N 1
ATOM 706 C CA . LEU A 1 90 ? -0.467 -3.771 4.601 1.00 97.00 90 LEU A CA 1
ATOM 707 C C . LEU A 1 90 ? 0.172 -3.186 3.332 1.00 97.00 90 LEU A C 1
ATOM 709 O O . LEU A 1 90 ? 1.298 -2.694 3.391 1.00 97.00 90 LEU A O 1
ATOM 713 N N . CYS A 1 91 ? -0.563 -3.191 2.218 1.00 96.50 91 CYS A N 1
ATOM 714 C CA . CYS A 1 91 ? -0.085 -2.671 0.937 1.00 96.50 91 CYS A CA 1
ATOM 715 C C . CYS A 1 91 ? 0.205 -1.166 1.001 1.00 96.50 91 CYS A C 1
ATOM 717 O O . CYS A 1 91 ? 1.293 -0.730 0.631 1.00 96.50 91 CYS A O 1
ATOM 719 N N . LEU A 1 92 ? -0.737 -0.374 1.524 1.00 96.38 92 LEU A N 1
ATOM 720 C CA . LEU A 1 92 ? -0.584 1.077 1.663 1.00 96.38 92 LEU A CA 1
ATOM 721 C C . LEU A 1 92 ? 0.570 1.451 2.599 1.00 96.38 92 LEU A C 1
ATOM 723 O O . LEU A 1 92 ? 1.295 2.400 2.320 1.00 96.38 92 LEU A O 1
ATOM 727 N N . THR A 1 93 ? 0.766 0.692 3.682 1.00 96.75 93 THR A N 1
ATOM 728 C CA . THR A 1 93 ? 1.897 0.896 4.600 1.00 96.75 93 THR A CA 1
ATOM 729 C C . THR A 1 93 ? 3.221 0.636 3.899 1.00 96.75 93 THR A C 1
ATOM 731 O O . THR A 1 93 ? 4.138 1.430 4.037 1.00 96.75 93 THR A O 1
ATOM 734 N N . ALA A 1 94 ? 3.330 -0.440 3.119 1.00 95.31 94 ALA A N 1
ATOM 735 C CA . ALA A 1 94 ? 4.550 -0.714 2.368 1.00 95.31 94 ALA A CA 1
ATOM 736 C C . ALA A 1 94 ? 4.830 0.371 1.309 1.00 95.31 94 ALA A C 1
ATOM 738 O O . ALA A 1 94 ? 5.977 0.729 1.079 1.00 95.31 94 ALA A O 1
ATOM 739 N N . LEU A 1 95 ? 3.789 0.940 0.700 1.00 93.06 95 LEU A N 1
ATOM 740 C CA . LEU A 1 95 ? 3.911 2.000 -0.305 1.00 93.06 95 LEU A CA 1
ATOM 741 C C . LEU A 1 95 ? 4.097 3.405 0.288 1.00 93.06 95 LEU A C 1
ATOM 743 O O . LEU A 1 95 ? 4.206 4.365 -0.474 1.00 93.06 95 LEU A O 1
ATOM 747 N N . SER A 1 96 ? 4.134 3.563 1.615 1.00 92.62 96 SER A N 1
ATOM 748 C CA . SER A 1 96 ? 4.113 4.885 2.247 1.00 92.62 96 SER A CA 1
ATOM 749 C C . SER A 1 96 ? 5.275 5.772 1.800 1.00 92.62 96 SER A C 1
ATOM 751 O O . SER A 1 96 ? 5.08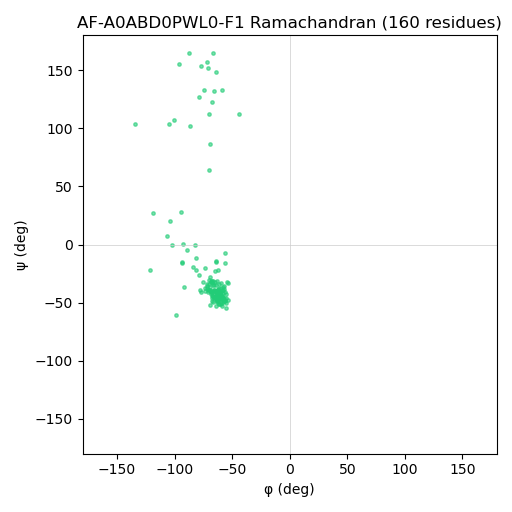8 6.957 1.557 1.00 92.62 96 SER A O 1
ATOM 753 N N . ASP A 1 97 ? 6.479 5.237 1.637 1.00 89.19 97 ASP A N 1
ATOM 754 C CA . ASP A 1 97 ? 7.613 6.078 1.237 1.00 89.19 97 ASP A CA 1
ATOM 755 C C . ASP A 1 97 ? 7.493 6.595 -0.202 1.00 89.19 97 ASP A C 1
ATOM 757 O O . ASP A 1 97 ? 7.944 7.700 -0.494 1.00 89.19 97 ASP A O 1
ATOM 761 N N . HIS A 1 98 ? 6.798 5.861 -1.075 1.00 87.56 98 HIS A N 1
ATOM 762 C CA . HIS A 1 98 ? 6.481 6.326 -2.424 1.00 87.56 98 HIS A CA 1
ATOM 763 C C . HIS A 1 98 ? 5.309 7.321 -2.435 1.00 87.56 98 HIS A C 1
ATOM 765 O O . HIS A 1 98 ? 5.344 8.308 -3.165 1.00 87.56 98 HIS A O 1
ATOM 771 N N . LEU A 1 99 ? 4.283 7.086 -1.608 1.00 84.69 99 LEU A N 1
ATOM 772 C CA . LEU A 1 99 ? 3.087 7.934 -1.523 1.00 84.69 99 LEU A CA 1
ATOM 773 C C . LEU A 1 99 ? 3.344 9.271 -0.818 1.00 84.69 99 LEU A C 1
ATOM 775 O O . LEU A 1 99 ? 2.767 10.283 -1.199 1.00 84.69 99 LEU A O 1
ATOM 779 N N . TYR A 1 100 ? 4.186 9.272 0.218 1.00 80.06 100 TYR A N 1
ATOM 780 C CA . TYR A 1 100 ? 4.439 10.435 1.072 1.00 80.06 100 TYR A CA 1
ATOM 781 C C . TYR A 1 100 ? 5.784 11.123 0.770 1.00 80.06 100 TYR A C 1
ATOM 783 O O . TYR A 1 100 ? 6.329 11.820 1.622 1.00 80.06 100 TYR A O 1
ATOM 791 N N . SER A 1 101 ? 6.356 10.904 -0.414 1.00 74.00 101 SER A N 1
ATOM 792 C CA . SER A 1 101 ? 7.614 11.538 -0.816 1.00 74.00 101 SER A CA 1
ATOM 793 C C . SER A 1 101 ? 7.434 13.059 -0.967 1.00 74.00 101 SER A C 1
ATOM 795 O O . SER A 1 101 ? 6.482 13.509 -1.601 1.00 74.00 101 SER A O 1
ATOM 797 N N . SER A 1 102 ? 8.355 13.838 -0.383 1.00 59.03 102 SER A N 1
ATOM 798 C CA . SER A 1 102 ? 8.331 15.316 -0.352 1.00 59.03 102 SER A CA 1
ATOM 799 C C . SER A 1 102 ? 8.460 15.971 -1.737 1.00 59.03 102 SER A C 1
ATOM 801 O O . SER A 1 102 ? 8.162 17.151 -1.908 1.00 59.03 102 SER A O 1
ATOM 803 N N . GLU A 1 103 ? 8.877 15.209 -2.753 1.00 62.03 103 GLU A N 1
ATOM 804 C CA . GLU A 1 103 ? 8.862 15.653 -4.147 1.00 62.03 103 GLU A CA 1
ATOM 805 C C . GLU A 1 103 ? 7.404 15.752 -4.612 1.00 62.03 103 GLU A C 1
ATOM 807 O O . GLU A 1 103 ? 6.813 14.802 -5.129 1.00 62.03 103 GLU A O 1
ATOM 812 N N . THR A 1 104 ? 6.806 16.912 -4.352 1.00 53.59 104 THR A N 1
ATOM 813 C CA . THR A 1 104 ? 5.425 17.282 -4.655 1.00 53.59 104 THR A CA 1
ATOM 814 C C . THR A 1 104 ? 5.215 17.447 -6.159 1.00 53.59 104 THR A C 1
ATOM 816 O O . THR A 1 104 ? 4.871 18.518 -6.655 1.00 53.59 104 THR A O 1
ATOM 819 N N . SER A 1 105 ? 5.362 16.370 -6.928 1.00 55.44 105 SER A N 1
ATOM 820 C CA . SER A 1 105 ? 4.739 16.350 -8.241 1.00 55.44 105 SER A CA 1
ATOM 821 C C . SER A 1 105 ? 3.222 16.315 -8.031 1.00 55.44 105 SER A C 1
ATOM 823 O O . SER A 1 105 ? 2.677 15.423 -7.379 1.00 55.44 105 SER A O 1
ATOM 825 N N . GLN A 1 106 ? 2.504 17.295 -8.592 1.00 64.44 106 GLN A N 1
ATOM 826 C CA . GLN A 1 106 ? 1.029 17.334 -8.605 1.00 64.44 106 GLN A CA 1
ATOM 827 C C . GLN A 1 106 ? 0.403 16.077 -9.246 1.00 64.44 106 GLN A C 1
ATOM 829 O O . GLN A 1 106 ? -0.811 15.897 -9.228 1.00 64.44 106 GLN A O 1
ATOM 834 N N . THR A 1 107 ? 1.236 15.218 -9.830 1.00 73.88 107 THR A N 1
ATOM 835 C CA . THR A 1 107 ? 0.885 14.018 -10.573 1.00 73.88 107 THR A CA 1
ATOM 836 C C . THR A 1 107 ? 0.770 12.768 -9.705 1.00 73.88 107 THR A C 1
ATOM 838 O O . THR A 1 107 ? 0.430 11.721 -10.255 1.00 73.88 107 THR A O 1
ATOM 841 N N . ARG A 1 108 ? 1.082 12.816 -8.400 1.00 82.88 108 ARG A N 1
ATOM 842 C CA . ARG A 1 108 ? 1.006 11.659 -7.485 1.00 82.88 108 ARG A CA 1
ATOM 843 C C . ARG A 1 108 ? -0.311 11.622 -6.692 1.00 82.88 108 ARG A C 1
ATOM 845 O O . ARG A 1 108 ? -0.907 12.677 -6.461 1.00 82.88 108 ARG A O 1
ATOM 852 N N . PRO A 1 109 ? -0.756 10.435 -6.228 1.00 86.12 109 PRO A N 1
ATOM 853 C CA . PRO A 1 109 ? -1.911 10.344 -5.342 1.00 86.12 109 PRO A CA 1
ATOM 854 C C . PRO A 1 109 ? -1.676 11.156 -4.064 1.00 86.12 109 PRO A C 1
ATOM 856 O O . PRO A 1 109 ? -0.637 10.999 -3.430 1.00 86.12 109 PRO A O 1
ATOM 859 N N . ASP A 1 110 ? -2.651 11.974 -3.649 1.00 86.81 110 ASP A N 1
ATOM 860 C CA . ASP A 1 110 ? -2.608 12.691 -2.365 1.00 86.81 110 ASP A CA 1
ATOM 861 C C . ASP A 1 110 ? -3.556 12.026 -1.345 1.00 86.81 110 ASP A C 1
ATOM 863 O O . ASP A 1 110 ? -4.779 12.229 -1.411 1.00 86.81 110 ASP A O 1
ATOM 867 N N . PRO A 1 111 ? -3.025 11.261 -0.368 1.00 89.62 111 PRO A N 1
ATOM 868 C CA . PRO A 1 111 ? -3.822 10.634 0.683 1.00 89.62 111 PRO A CA 1
ATOM 869 C C . PRO A 1 111 ? -4.697 11.622 1.462 1.00 89.62 111 PRO A C 1
ATOM 871 O O . PRO A 1 111 ? -5.818 11.272 1.836 1.00 89.62 111 PRO A O 1
ATOM 874 N N . ARG A 1 112 ? -4.246 12.875 1.643 1.00 88.00 112 ARG A N 1
ATOM 875 C CA . ARG A 1 112 ? -4.963 13.909 2.415 1.00 88.00 112 ARG A CA 1
ATOM 876 C C . ARG A 1 112 ? -6.290 14.303 1.775 1.00 88.00 112 ARG A C 1
ATOM 878 O O . ARG A 1 112 ? -7.173 14.811 2.459 1.00 88.00 112 ARG A O 1
ATOM 885 N N . ARG A 1 113 ? -6.442 14.082 0.467 1.00 88.69 113 ARG A N 1
ATOM 886 C CA . ARG A 1 113 ? -7.647 14.442 -0.298 1.00 88.69 113 ARG A CA 1
ATOM 887 C C . ARG A 1 113 ? -8.555 13.241 -0.576 1.00 88.69 113 ARG A C 1
ATOM 889 O O . ARG A 1 113 ? -9.601 13.401 -1.199 1.00 88.69 113 ARG A O 1
ATOM 896 N N . SER A 1 114 ? -8.185 12.037 -0.130 1.00 93.25 114 SER A N 1
ATOM 897 C CA . SER A 1 114 ? -8.895 10.804 -0.476 1.00 93.25 114 SER A CA 1
ATOM 898 C C . SER A 1 114 ? -9.828 10.332 0.638 1.00 93.25 114 SER A C 1
ATOM 900 O O . SER A 1 114 ? -9.411 9.743 1.633 1.00 93.25 114 SER A O 1
ATOM 902 N N . GLN A 1 115 ? -11.138 10.490 0.435 1.00 95.69 115 GLN A N 1
ATOM 903 C CA . GLN A 1 115 ? -12.139 9.946 1.360 1.00 95.69 115 GLN A CA 1
ATOM 904 C C . GLN A 1 115 ? -12.069 8.410 1.454 1.00 95.69 115 GLN A C 1
ATOM 906 O O . GLN A 1 115 ? -12.254 7.844 2.531 1.00 95.69 115 GLN A O 1
ATOM 911 N N . ARG A 1 116 ? -11.792 7.722 0.334 1.00 96.81 116 ARG A N 1
ATOM 912 C CA . ARG A 1 116 ? -11.655 6.253 0.299 1.00 96.81 116 ARG A CA 1
ATOM 913 C C . ARG A 1 116 ? -10.495 5.780 1.173 1.00 96.81 116 ARG A C 1
ATOM 915 O O . ARG A 1 116 ? -10.641 4.792 1.887 1.00 96.81 116 ARG A O 1
ATOM 922 N N . PHE A 1 117 ? -9.390 6.524 1.163 1.00 96.88 117 PHE A N 1
ATOM 923 C CA . PHE A 1 117 ? -8.251 6.272 2.037 1.00 96.88 117 PHE A CA 1
ATOM 924 C C . PHE A 1 117 ? -8.642 6.406 3.511 1.00 96.88 117 PHE A C 1
ATOM 926 O O . PHE A 1 117 ? -8.453 5.462 4.273 1.00 96.88 117 PHE A O 1
ATOM 933 N N . PHE A 1 118 ? -9.276 7.514 3.911 1.00 97.25 118 PHE A N 1
ATOM 934 C CA . PHE A 1 118 ? -9.692 7.696 5.307 1.00 97.25 118 PHE A CA 1
ATOM 935 C C . PHE A 1 118 ? -10.689 6.635 5.785 1.00 97.25 118 PHE A C 1
ATOM 937 O O . PHE A 1 118 ? -10.602 6.209 6.934 1.00 97.25 118 PHE A O 1
ATOM 944 N N . LYS A 1 119 ? -11.578 6.139 4.914 1.00 97.69 119 LYS A N 1
ATOM 945 C CA . LYS A 1 119 ? -12.450 4.999 5.246 1.00 97.69 119 LYS A CA 1
ATOM 946 C C . LYS A 1 119 ? -11.651 3.727 5.557 1.00 97.69 119 LYS A C 1
ATOM 948 O O . LYS A 1 119 ? -11.975 3.039 6.520 1.00 97.69 119 LYS A O 1
ATOM 953 N N . ALA A 1 120 ? -10.601 3.431 4.787 1.00 97.81 120 ALA A N 1
ATOM 954 C CA . ALA A 1 120 ? -9.714 2.296 5.063 1.00 97.81 120 ALA A CA 1
ATOM 955 C C . ALA A 1 120 ? -8.936 2.478 6.377 1.00 97.81 120 ALA A C 1
ATOM 957 O O . ALA A 1 120 ? -8.824 1.542 7.167 1.00 97.81 120 ALA A O 1
ATOM 958 N N . ILE A 1 121 ? -8.459 3.696 6.658 1.00 98.06 121 ILE A N 1
ATOM 959 C CA . ILE A 1 121 ? -7.814 4.026 7.937 1.00 98.06 121 ILE A CA 1
ATOM 960 C C . ILE A 1 121 ? -8.776 3.815 9.108 1.00 98.06 121 ILE A C 1
ATOM 962 O O . ILE A 1 121 ? -8.408 3.171 10.086 1.00 98.06 121 ILE A O 1
ATOM 966 N N . GLN A 1 122 ? -10.013 4.304 9.011 1.00 97.75 122 GLN A N 1
ATOM 967 C CA . GLN A 1 122 ? -11.022 4.142 10.060 1.00 97.75 122 GLN A CA 1
ATOM 968 C C . GLN A 1 122 ? -11.317 2.666 10.349 1.00 97.75 122 GLN A C 1
ATOM 970 O O . GLN A 1 122 ? -11.294 2.272 11.514 1.00 97.75 122 GLN A O 1
ATOM 975 N N . ALA A 1 123 ? -11.517 1.849 9.308 1.00 97.81 123 ALA A N 1
ATOM 976 C CA . ALA A 1 123 ? -11.698 0.403 9.455 1.00 97.81 123 ALA A CA 1
ATOM 977 C C . ALA A 1 123 ? -10.486 -0.265 10.130 1.00 97.81 123 ALA A C 1
ATOM 979 O O . ALA A 1 123 ? -10.632 -1.155 10.966 1.00 97.81 123 ALA A O 1
ATOM 980 N N . GLY A 1 124 ? -9.275 0.200 9.814 1.00 98.12 124 GLY A N 1
ATOM 981 C CA . GLY A 1 124 ? -8.044 -0.263 10.443 1.00 98.12 124 GLY A CA 1
ATOM 982 C C . GLY A 1 124 ? -7.894 0.124 11.910 1.00 98.12 124 GLY A C 1
ATOM 983 O O . GLY A 1 124 ? -7.442 -0.692 12.707 1.00 98.12 124 GLY A O 1
ATOM 984 N N . LEU A 1 125 ? -8.275 1.347 12.289 1.00 98.25 125 LEU A N 1
ATOM 985 C CA . LEU A 1 125 ? -8.157 1.850 13.664 1.00 98.25 125 LEU A CA 1
ATOM 986 C C . LEU A 1 125 ? -9.078 1.111 14.641 1.00 98.25 125 LEU A C 1
ATOM 988 O O . LEU A 1 125 ? -8.719 0.938 15.806 1.00 98.25 125 LEU A O 1
ATOM 992 N N . THR A 1 126 ? -10.234 0.643 14.170 1.00 97.06 126 THR A N 1
ATOM 993 C CA . THR A 1 126 ? -11.193 -0.140 14.964 1.00 97.06 126 THR A CA 1
ATOM 994 C C . THR A 1 126 ? -10.991 -1.654 14.838 1.00 97.06 126 THR A C 1
ATOM 996 O O . THR A 1 126 ? -11.709 -2.428 15.471 1.00 97.06 126 THR A O 1
ATOM 999 N N . HIS A 1 127 ? -10.001 -2.095 14.057 1.00 97.50 127 HIS A N 1
ATOM 1000 C CA . HIS A 1 127 ? -9.747 -3.505 13.782 1.00 97.50 127 HIS A CA 1
ATOM 1001 C C . HIS A 1 127 ? -9.352 -4.288 15.045 1.00 97.50 127 HIS A C 1
ATOM 1003 O O . HIS A 1 127 ? -8.689 -3.752 15.934 1.00 97.50 127 HIS A O 1
ATOM 1009 N N . LYS A 1 128 ? -9.697 -5.581 15.125 1.00 95.81 128 LYS A N 1
ATOM 1010 C CA . LYS A 1 128 ? -9.410 -6.445 16.294 1.00 95.81 128 LYS A CA 1
ATOM 1011 C C . LYS A 1 128 ? -7.930 -6.800 16.436 1.00 95.81 128 LYS A C 1
ATOM 1013 O O . LYS A 1 128 ? -7.405 -6.835 17.551 1.00 95.81 128 LYS A O 1
ATOM 1018 N N . ASP A 1 129 ? -7.246 -7.014 15.317 1.00 96.06 129 ASP A N 1
ATOM 1019 C CA . ASP A 1 129 ? -5.800 -7.244 15.288 1.00 96.06 129 ASP A CA 1
ATOM 1020 C C . ASP A 1 129 ? -5.002 -5.950 15.533 1.00 96.06 129 ASP A C 1
ATOM 1022 O O . ASP A 1 129 ? -5.237 -4.908 14.916 1.00 96.06 129 ASP A O 1
ATOM 1026 N N . SER A 1 130 ? -4.017 -6.043 16.426 1.00 97.75 130 SER A N 1
ATOM 1027 C CA . SER A 1 130 ? -3.184 -4.913 16.837 1.00 97.75 130 SER A CA 1
ATOM 1028 C C . SER A 1 130 ? -2.220 -4.435 15.752 1.00 97.75 130 SER A C 1
ATOM 1030 O O . SER A 1 130 ? -1.919 -3.242 15.701 1.00 97.75 130 SER A O 1
ATOM 1032 N N . VAL A 1 131 ? -1.745 -5.327 14.878 1.00 97.31 131 VAL A N 1
ATOM 1033 C CA . VAL A 1 131 ? -0.814 -4.957 13.803 1.00 97.31 131 VAL A CA 1
ATOM 1034 C C . VAL A 1 131 ? -1.535 -4.087 12.779 1.00 97.31 131 VAL A C 1
ATOM 1036 O O . VAL A 1 131 ? -1.021 -3.048 12.370 1.00 97.31 131 VAL A O 1
ATOM 1039 N N . THR A 1 132 ? -2.765 -4.455 12.434 1.00 97.81 132 THR A N 1
ATOM 1040 C CA . THR A 1 132 ? -3.637 -3.682 11.547 1.00 97.81 132 THR A CA 1
ATOM 1041 C C . THR A 1 132 ? -3.934 -2.292 12.114 1.00 97.81 132 THR A C 1
ATOM 1043 O O . THR A 1 132 ? -3.759 -1.300 11.403 1.00 97.81 132 THR A O 1
ATOM 1046 N N . ARG A 1 133 ? -4.254 -2.188 13.415 1.00 98.50 133 ARG A N 1
ATOM 1047 C CA . ARG A 1 133 ? -4.417 -0.884 14.087 1.00 98.50 133 ARG A CA 1
ATOM 1048 C C . ARG A 1 133 ? -3.157 -0.025 14.006 1.00 98.50 133 ARG A C 1
ATOM 1050 O O . ARG A 1 133 ? -3.242 1.161 13.697 1.00 98.50 133 ARG A O 1
ATOM 1057 N N . LYS A 1 134 ? -1.982 -0.617 14.247 1.00 98.50 134 LYS A N 1
ATOM 1058 C CA . LYS A 1 134 ? -0.691 0.088 14.163 1.00 98.50 134 LYS A CA 1
ATOM 1059 C C . LYS A 1 134 ? -0.406 0.600 12.751 1.00 98.50 134 LYS A C 1
ATOM 1061 O O . LYS A 1 134 ? 0.043 1.731 12.615 1.00 98.50 134 LYS A O 1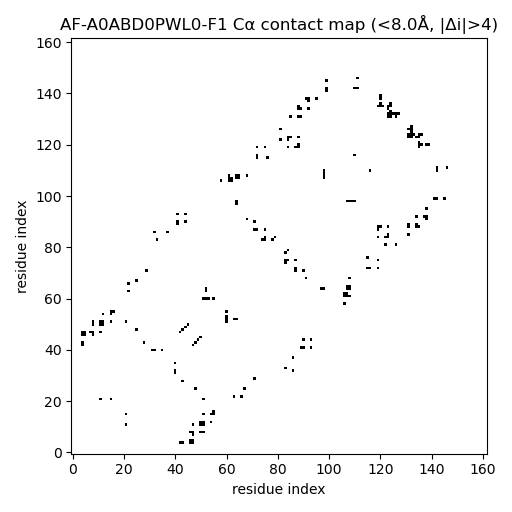
ATOM 1066 N N . ARG A 1 135 ? -0.701 -0.190 11.712 1.00 98.25 135 ARG A N 1
ATOM 1067 C CA . ARG A 1 135 ? -0.568 0.224 10.302 1.00 98.25 135 ARG A CA 1
ATOM 1068 C C . ARG A 1 135 ? -1.467 1.417 9.975 1.00 98.25 135 ARG A C 1
ATOM 1070 O O . ARG A 1 135 ? -0.999 2.396 9.401 1.00 98.25 135 ARG A O 1
ATOM 1077 N N . ALA A 1 136 ? -2.733 1.366 10.391 1.00 98.50 136 ALA A N 1
ATOM 1078 C CA . ALA A 1 136 ? -3.675 2.464 10.186 1.00 98.50 136 ALA A CA 1
ATOM 1079 C C . ALA A 1 136 ? -3.233 3.747 10.903 1.00 98.50 136 ALA A C 1
ATOM 1081 O O . ALA A 1 136 ? -3.230 4.820 10.302 1.00 98.50 136 ALA A O 1
AT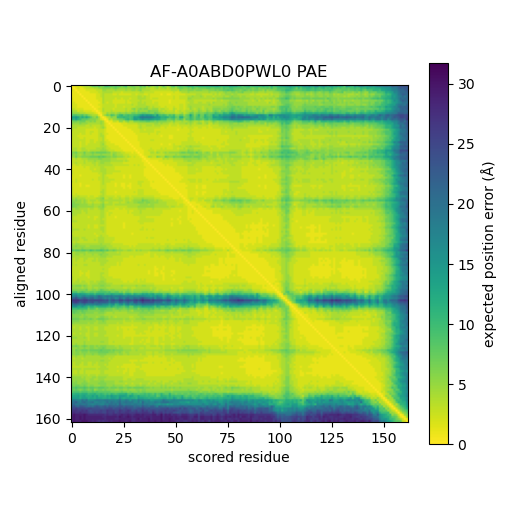OM 1082 N N . LEU A 1 137 ? -2.804 3.629 12.164 1.00 98.38 137 LEU A N 1
ATOM 1083 C CA . LEU A 1 137 ? -2.286 4.760 12.928 1.00 98.38 137 LEU A CA 1
ATOM 1084 C C . LEU A 1 137 ? -1.029 5.348 12.278 1.00 98.38 137 LEU A C 1
ATOM 1086 O O . LEU A 1 137 ? -0.958 6.556 12.095 1.00 98.38 137 LEU A O 1
ATOM 1090 N N . TYR A 1 138 ? -0.077 4.504 11.871 1.00 97.81 138 TYR A N 1
ATOM 1091 C CA . TYR A 1 138 ? 1.140 4.935 11.182 1.00 97.81 138 TYR A CA 1
ATOM 1092 C C . TYR A 1 138 ? 0.831 5.760 9.925 1.00 97.81 138 TYR A C 1
ATOM 1094 O O . TYR A 1 138 ? 1.351 6.864 9.766 1.00 97.81 138 TYR A O 1
ATOM 1102 N N . LEU A 1 139 ? -0.049 5.254 9.056 1.00 97.25 139 LEU A N 1
ATOM 1103 C CA . LEU A 1 139 ? -0.458 5.945 7.831 1.00 97.25 139 LEU A CA 1
ATOM 1104 C C . LEU A 1 139 ? -1.157 7.280 8.123 1.00 97.25 139 LEU A C 1
ATOM 1106 O O . LEU A 1 139 ? -0.902 8.271 7.438 1.00 97.25 139 LEU A O 1
ATOM 1110 N N . LEU A 1 140 ? -2.002 7.329 9.157 1.00 96.75 140 LEU A N 1
ATOM 1111 C CA . LEU A 1 140 ? -2.648 8.566 9.590 1.00 96.75 140 LEU A CA 1
ATOM 1112 C C . LEU A 1 140 ? -1.619 9.591 10.079 1.00 96.75 140 LEU A C 1
ATOM 1114 O O . LEU A 1 140 ? -1.640 10.732 9.625 1.00 96.75 140 LEU A O 1
ATOM 1118 N N . THR A 1 141 ? -0.691 9.188 10.948 1.00 95.44 141 THR A N 1
ATOM 1119 C CA . THR A 1 141 ? 0.366 10.069 11.464 1.00 95.44 141 THR A CA 1
ATOM 1120 C C . THR A 1 141 ? 1.249 10.602 10.337 1.00 95.44 141 THR A C 1
ATOM 1122 O O . THR A 1 141 ? 1.523 11.797 10.294 1.00 95.44 141 THR A O 1
ATOM 1125 N N . ARG A 1 1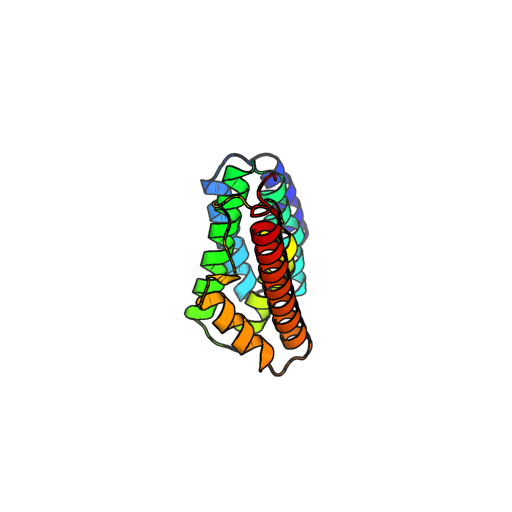42 ? 1.633 9.757 9.370 1.00 92.56 142 ARG A N 1
ATOM 1126 C CA . ARG A 1 142 ? 2.377 10.187 8.170 1.00 92.56 142 ARG A CA 1
ATOM 1127 C C . ARG A 1 142 ? 1.599 11.211 7.344 1.00 92.56 142 ARG A C 1
ATOM 1129 O O . ARG A 1 142 ? 2.176 12.180 6.860 1.00 92.56 142 ARG A O 1
ATOM 1136 N N . CYS A 1 143 ? 0.290 11.015 7.203 1.00 90.94 143 CYS A N 1
ATOM 1137 C CA . CYS A 1 143 ? -0.586 11.935 6.488 1.00 90.94 143 CYS A CA 1
ATOM 1138 C C . CYS A 1 143 ? -0.696 13.305 7.176 1.00 90.94 143 CYS A C 1
ATOM 1140 O O . CYS A 1 143 ? -0.725 14.324 6.486 1.00 90.94 143 CYS A O 1
ATOM 1142 N N . VAL A 1 144 ? -0.746 13.329 8.512 1.00 90.38 144 VAL A N 1
ATOM 1143 C CA . VAL A 1 144 ? -0.753 14.566 9.309 1.00 90.38 144 VAL A CA 1
ATOM 1144 C C . VAL A 1 144 ? 0.585 15.293 9.187 1.00 90.38 144 VAL A C 1
ATOM 1146 O O . VAL A 1 144 ? 0.586 16.464 8.825 1.00 90.38 144 VAL A O 1
ATOM 1149 N N . ALA A 1 145 ? 1.707 14.587 9.353 1.00 89.44 145 ALA A N 1
ATOM 1150 C CA . ALA A 1 145 ? 3.041 15.176 9.215 1.00 89.44 145 ALA A CA 1
ATOM 1151 C C . ALA A 1 145 ? 3.245 15.840 7.837 1.00 89.44 145 ALA A C 1
ATOM 1153 O O . ALA A 1 145 ? 3.764 16.947 7.744 1.00 89.44 145 ALA A O 1
ATOM 1154 N N . LEU A 1 146 ? 2.759 15.223 6.751 1.00 83.44 146 LEU A N 1
ATOM 1155 C CA . LEU A 1 146 ? 2.781 15.861 5.427 1.00 83.44 146 LEU A CA 1
ATOM 1156 C C . LEU A 1 146 ? 1.908 17.115 5.312 1.00 83.44 146 LEU A C 1
ATOM 1158 O O . LEU A 1 146 ? 2.170 17.978 4.472 1.00 83.44 146 LEU A O 1
ATOM 1162 N N . ALA A 1 147 ? 0.795 17.179 6.039 1.00 84.06 147 ALA A N 1
ATOM 1163 C CA . ALA A 1 147 ? -0.054 18.364 6.045 1.00 84.06 147 ALA A CA 1
ATOM 1164 C C . ALA A 1 147 ? 0.620 19.518 6.802 1.00 84.06 147 ALA A C 1
ATOM 1166 O O . ALA A 1 147 ? 0.497 20.661 6.372 1.00 84.06 147 ALA A O 1
ATOM 1167 N N . GLU A 1 148 ? 1.354 19.208 7.871 1.00 85.44 148 GLU A N 1
ATOM 1168 C CA . GLU A 1 148 ? 2.129 20.170 8.662 1.00 85.44 148 GLU A CA 1
ATOM 1169 C C . GLU A 1 148 ? 3.296 20.751 7.859 1.00 85.44 148 GLU A C 1
ATOM 1171 O O . GLU A 1 148 ? 3.368 21.968 7.725 1.00 85.44 148 GLU A O 1
ATOM 1176 N N . ILE A 1 149 ? 4.107 19.910 7.206 1.00 81.75 149 ILE A N 1
ATOM 1177 C CA . ILE A 1 149 ? 5.215 20.367 6.342 1.00 81.75 149 ILE A CA 1
ATOM 1178 C C . ILE A 1 149 ? 4.701 21.313 5.248 1.00 81.75 149 ILE A C 1
ATOM 1180 O O . ILE A 1 149 ? 5.207 22.414 5.069 1.00 81.75 149 ILE A O 1
ATOM 1184 N N . LYS A 1 150 ? 3.612 20.936 4.560 1.00 72.69 150 LYS A N 1
ATOM 1185 C CA . LYS A 1 150 ? 3.024 21.789 3.515 1.00 72.69 150 LYS A CA 1
ATOM 1186 C C . LYS A 1 150 ? 2.495 23.117 4.067 1.00 72.69 150 LYS A C 1
ATOM 1188 O O . LYS A 1 150 ? 2.446 24.102 3.337 1.00 72.69 150 LYS A O 1
ATOM 1193 N N . LYS A 1 151 ? 2.028 23.138 5.316 1.00 73.31 151 LYS A N 1
ATOM 1194 C CA . LYS A 1 151 ? 1.594 24.372 5.971 1.00 73.31 151 LYS A CA 1
ATOM 1195 C C . LYS A 1 151 ? 2.802 25.281 6.204 1.00 73.31 151 LYS A C 1
ATOM 1197 O O . LYS A 1 151 ? 2.710 26.453 5.871 1.00 73.31 151 LYS A O 1
ATOM 1202 N N . GLU A 1 152 ? 3.909 24.744 6.711 1.00 65.56 152 GLU A N 1
ATOM 1203 C CA . GLU A 1 152 ? 5.160 25.486 6.932 1.00 65.56 152 GLU A CA 1
ATOM 1204 C C . GLU A 1 152 ? 5.714 26.094 5.634 1.00 65.56 152 GLU A C 1
ATOM 1206 O O . GLU A 1 152 ? 5.997 27.290 5.622 1.00 65.56 152 GLU A O 1
ATOM 1211 N N . ASP A 1 153 ? 5.735 25.337 4.528 1.00 61.78 153 ASP A N 1
ATOM 1212 C CA . ASP A 1 153 ? 6.188 25.832 3.215 1.00 61.78 153 ASP A CA 1
ATOM 1213 C C . ASP A 1 153 ? 5.403 27.074 2.744 1.00 61.78 153 ASP A C 1
ATOM 1215 O O . ASP A 1 153 ? 5.967 28.004 2.161 1.00 61.78 153 ASP A O 1
ATOM 1219 N N . VAL A 1 154 ? 4.089 27.112 3.005 1.00 63.12 154 VAL A N 1
ATOM 1220 C CA . VAL A 1 154 ? 3.227 28.253 2.652 1.00 63.12 154 VAL A CA 1
ATOM 1221 C C . VAL A 1 154 ? 3.578 29.483 3.490 1.00 63.12 154 VAL A C 1
ATOM 1223 O O . VAL A 1 154 ? 3.665 30.573 2.936 1.00 63.12 154 VAL A O 1
ATOM 1226 N N . PHE A 1 155 ? 3.848 29.319 4.789 1.00 60.06 155 PHE A N 1
ATOM 1227 C CA . PHE A 1 155 ? 4.209 30.439 5.668 1.00 60.06 155 PHE A CA 1
ATOM 1228 C C . PHE A 1 155 ? 5.596 31.019 5.362 1.00 60.06 155 PHE A C 1
ATOM 1230 O O . PHE A 1 155 ? 5.770 32.229 5.450 1.00 60.06 155 PHE A O 1
ATOM 1237 N N . THR A 1 156 ? 6.570 30.203 4.949 1.00 59.19 156 THR A N 1
ATOM 1238 C CA . THR A 1 156 ? 7.897 30.695 4.525 1.00 59.19 156 THR A CA 1
ATOM 1239 C C . THR A 1 156 ? 7.892 31.377 3.156 1.00 59.19 156 THR A C 1
ATOM 1241 O O . THR A 1 156 ? 8.803 32.134 2.847 1.00 59.19 156 THR A O 1
ATOM 1244 N N . SER A 1 157 ? 6.875 31.122 2.328 1.00 56.59 157 SER A N 1
ATOM 1245 C CA . SER A 1 157 ? 6.718 31.762 1.012 1.00 56.59 157 SER A CA 1
ATOM 1246 C C . SER A 1 157 ? 6.102 33.166 1.092 1.00 56.59 157 SER A C 1
ATOM 1248 O O . SER A 1 157 ? 6.061 33.870 0.085 1.00 56.59 157 SER A O 1
ATOM 1250 N N . GLU A 1 158 ? 5.577 33.548 2.260 1.00 55.00 158 GLU A N 1
ATOM 1251 C CA . GLU A 1 158 ? 4.839 34.795 2.489 1.00 55.00 158 GLU A CA 1
ATOM 1252 C C . GLU A 1 158 ? 5.633 35.848 3.285 1.00 55.00 158 GLU A C 1
ATOM 1254 O O . GLU A 1 158 ? 5.062 36.886 3.608 1.00 55.00 158 GLU A O 1
ATOM 1259 N N . GLU A 1 159 ? 6.928 35.649 3.581 1.00 47.16 159 GLU A N 1
ATOM 1260 C CA . GLU A 1 159 ? 7.765 36.742 4.105 1.00 47.16 159 GLU A CA 1
ATOM 1261 C C . GLU A 1 159 ? 8.009 37.783 2.994 1.00 47.16 159 GLU A C 1
ATOM 1263 O O . GLU A 1 159 ? 8.674 37.476 2.001 1.00 47.16 159 GLU A O 1
ATOM 1268 N N . PRO A 1 160 ? 7.467 39.012 3.108 1.00 51.19 160 PRO A N 1
ATOM 1269 C CA . PRO A 1 160 ? 7.737 40.060 2.144 1.00 51.19 160 PRO A CA 1
ATOM 1270 C C . PRO A 1 160 ? 9.106 40.675 2.443 1.00 51.19 160 PRO A C 1
ATOM 1272 O O . PRO A 1 160 ? 9.345 41.141 3.561 1.00 51.19 160 PRO A O 1
ATOM 1275 N N . ASP A 1 161 ? 9.973 40.717 1.426 1.00 52.16 161 ASP A N 1
ATOM 1276 C CA . ASP A 1 161 ? 11.154 41.586 1.392 1.00 52.16 161 ASP A CA 1
ATOM 1277 C C . ASP A 1 161 ? 10.749 42.982 1.892 1.00 52.16 161 ASP A C 1
ATOM 1279 O O . ASP A 1 161 ? 9.936 43.669 1.262 1.00 52.16 161 ASP A O 1
ATOM 1283 N N . THR A 1 162 ? 11.276 43.364 3.057 1.00 44.75 162 THR A N 1
ATOM 1284 C CA . THR A 1 162 ? 11.128 44.708 3.630 1.00 44.75 162 THR A CA 1
ATOM 1285 C C . THR A 1 162 ? 12.441 45.458 3.521 1.00 44.75 162 THR A C 1
ATOM 1287 O O . THR A 1 162 ? 13.491 44.844 3.815 1.00 44.75 162 THR A O 1
#

Nearest PDB structures (foldseek):
  3au3-assembly1_A  TM=4.430E-01  e=1.061E+00  Homo sapiens
  6d7n-assembly1_B  TM=5.314E-01  e=4.300E+00  Panicum virgatum
  5gxw-assembly1_A  TM=4.200E-01  e=2.785E+00  Mus musculus
  3fey-assembly1_C  TM=4.907E-01  e=4.512E+00  Homo sapiens
  3wpt-assembly2_B  TM=3.398E-01  e=3.904E+00  Homo sapiens

Secondary structure (DSSP, 8-state):
-HHHHHHHHHHHHH-TT-HHHHHHHHHHHHHHHHHS-HHHHHHHIIIIIHHHHHHS-HHHHHHHHHHHHHHHHHHHHH---HHHHHHHHHHHHHTHHHHT-S---TTS--GGG-HHHHHHHHHHHT-SSHHHHHHHHHHHHHHHHHHHHHHHHHHHTT----

Mean predicted aligned error: 5.91 Å

Foldseek 3Di:
DLVVLQVLLVVCLVVLPDPVVLLVLLVVLVVVLVPDDLVVNLSNCVRPVVSSLVSYDPLSNQVSQVSNVVVLLVQCVVDVDLSSLQSSLSNCLSCVCVQLPPPPDVSHDQLLPDPSNVSSLVSQCPHPDPVSNVSSVVSVVSNVVSVVVVVVVVVVVPDDDD

pLDDT: mean 88.13, std 11.88, range [44.75, 98.5]

Organism: Cirrhinus mrigala (NCBI:txid683832)